Protein AF-A0A0D3IRN0-F1 (afdb_monomer)

Sequence (127 aa):
MMLAVPTLSFGTQQTKYPLEIINCGVKQTFTKPPERAVTMNQGMTEFLLAMGLEGSMAGTAYIDDEIWPRYEKAYKKVKVLAEKYATDAQLMEVDADFILFIYGSTFSEEACPSSRSKCGVVDNNTL

Foldseek 3Di:
DDDDDDPPDDPPPDDDPQDWDQDPNDTDTDRDPQQAEEEQELVVVLVCLVVVNLRSYLAYEQYDDDRDPVSVVSNVSHHHQYPHGHEPVSCVVSVGPHYDDPDPVLEDLDDDDPPDPRDHHHDPVND

Organism: Emiliania huxleyi (strain CCMP1516) (NCBI:txid280463)

Solvent-accessible surface area (backbone atoms only — not comparable to full-atom values): 7950 Å² total; per-residue (Å²): 136,84,81,83,76,83,80,81,79,77,78,81,82,73,86,69,65,73,34,78,47,74,54,99,85,43,80,42,77,37,74,64,84,72,62,17,25,32,21,45,28,44,71,50,42,53,52,40,47,74,71,68,40,46,87,27,38,52,24,34,17,23,61,86,68,85,69,58,80,94,43,41,77,56,52,75,74,40,46,77,72,32,81,43,74,58,50,66,69,59,40,58,75,53,60,52,71,36,79,43,70,92,54,74,83,46,51,22,77,56,77,65,60,98,85,59,96,77,66,39,46,61,52,88,88,62,114

Secondary structure (DSSP, 8-state):
-PPPPP-------PPPSSEEEEETTEEEEESS--SSEEE-SHHHHHHHHHTT-GGGEEEEE---SPPPTTTHHHHTTSPEEESSSPPHHHHHHTT-SEEE-S-GGGEESSPPPTT-S--PEEPTT--

Radius of gyration: 18.01 Å; Cα contacts (8 Å, |Δi|>4): 173; chains: 1; bounding box: 26×58×51 Å

Mean predicted aligned error: 9.32 Å

Structure (mmCIF, N/CA/C/O backbone):
data_AF-A0A0D3IRN0-F1
#
_entry.id   AF-A0A0D3IRN0-F1
#
loop_
_atom_site.group_PDB
_atom_site.id
_atom_site.type_symbol
_atom_site.label_atom_id
_atom_site.label_alt_id
_atom_site.label_comp_id
_atom_site.label_asym_id
_atom_site.label_entity_id
_atom_site.label_seq_id
_atom_site.pdbx_PDB_ins_code
_atom_site.Cartn_x
_atom_site.Cartn_y
_atom_site.Cartn_z
_atom_site.occupancy
_atom_site.B_iso_or_equiv
_atom_site.auth_seq_id
_atom_site.auth_comp_id
_atom_site.auth_asym_id
_atom_site.auth_atom_id
_atom_site.pdbx_PDB_model_num
ATOM 1 N N . MET A 1 1 ? -2.308 -40.467 30.087 1.00 47.81 1 MET A N 1
ATOM 2 C CA . MET A 1 1 ? -2.201 -39.277 30.956 1.00 47.81 1 MET A CA 1
ATOM 3 C C . MET A 1 1 ? -1.964 -38.082 30.038 1.00 47.81 1 MET A C 1
ATOM 5 O O . MET A 1 1 ? -0.863 -37.927 29.535 1.00 47.81 1 MET A O 1
ATOM 9 N N . MET A 1 2 ? -3.032 -37.366 29.670 1.00 43.19 2 MET A N 1
ATOM 10 C CA . MET A 1 2 ? -2.972 -36.207 28.768 1.00 43.19 2 MET A CA 1
ATOM 11 C C . MET A 1 2 ? -2.508 -34.988 29.567 1.00 43.19 2 MET A C 1
ATOM 13 O O . MET A 1 2 ? -3.141 -34.637 30.559 1.00 43.19 2 MET A O 1
ATOM 17 N N . LEU A 1 3 ? -1.404 -34.365 29.159 1.00 48.72 3 LEU A N 1
ATOM 18 C CA . LEU A 1 3 ? -0.994 -33.067 29.686 1.00 48.72 3 LEU A CA 1
ATOM 19 C C . LEU A 1 3 ? -1.869 -31.997 29.024 1.00 48.72 3 LEU A C 1
ATOM 21 O O . LEU A 1 3 ? -1.862 -31.858 27.801 1.00 48.72 3 LEU A O 1
ATOM 25 N N . ALA A 1 4 ? -2.653 -31.279 29.827 1.00 53.88 4 ALA A N 1
ATOM 26 C CA . ALA A 1 4 ? -3.422 -30.132 29.369 1.00 53.88 4 ALA A CA 1
ATOM 27 C C . ALA A 1 4 ? -2.454 -29.020 28.934 1.00 53.88 4 ALA A C 1
ATOM 29 O O . ALA A 1 4 ? -1.673 -28.518 29.741 1.00 53.88 4 ALA A O 1
ATOM 30 N N . VAL A 1 5 ? -2.494 -28.657 27.652 1.00 59.59 5 VAL A N 1
ATOM 31 C CA . VAL A 1 5 ? -1.781 -27.491 27.122 1.00 59.59 5 VAL A CA 1
ATOM 32 C C . VAL A 1 5 ? -2.572 -26.249 27.545 1.00 59.59 5 VAL A C 1
ATOM 34 O O . VAL A 1 5 ? -3.772 -26.196 27.271 1.00 59.59 5 VAL A O 1
ATOM 37 N N . PRO A 1 6 ? -1.963 -25.260 28.221 1.00 60.47 6 PRO A N 1
ATOM 38 C CA . PRO A 1 6 ? -2.666 -24.040 28.577 1.00 60.47 6 PRO A CA 1
ATOM 39 C C . PRO A 1 6 ? -3.011 -23.280 27.295 1.00 60.47 6 PRO A C 1
ATOM 41 O O . PRO A 1 6 ? -2.132 -22.896 26.523 1.00 60.47 6 PRO A O 1
ATOM 44 N N . THR A 1 7 ? -4.302 -23.078 27.054 1.00 61.38 7 THR A N 1
ATOM 45 C CA . THR A 1 7 ? -4.801 -22.228 25.976 1.00 61.38 7 THR A CA 1
ATOM 46 C C . THR A 1 7 ? -4.426 -20.786 26.305 1.00 61.38 7 THR A C 1
ATOM 48 O O . THR A 1 7 ? -5.019 -20.160 27.183 1.00 61.38 7 THR A O 1
ATOM 51 N N . LEU A 1 8 ? -3.409 -20.254 25.628 1.00 56.69 8 LEU A N 1
ATOM 52 C CA . LEU A 1 8 ? -3.108 -18.827 25.658 1.00 56.69 8 LEU A CA 1
ATOM 53 C C . LEU A 1 8 ? -4.276 -18.085 25.002 1.00 56.69 8 LEU A C 1
ATOM 55 O O . LEU A 1 8 ? -4.494 -18.186 23.797 1.00 56.69 8 LEU A O 1
ATOM 59 N N . SER A 1 9 ? -5.050 -17.366 25.812 1.00 60.09 9 SER A N 1
ATOM 60 C CA . SER A 1 9 ? -6.074 -16.454 25.317 1.00 60.09 9 SER A CA 1
ATOM 61 C C . SER A 1 9 ? -5.385 -15.163 24.882 1.00 60.09 9 SER A C 1
ATOM 63 O O . SER A 1 9 ? -4.960 -14.363 25.716 1.00 60.09 9 SER A O 1
ATOM 65 N N . PHE A 1 10 ? -5.223 -14.976 23.572 1.00 61.06 10 PHE A N 1
ATOM 66 C CA . PHE A 1 10 ? -4.842 -13.684 23.014 1.00 61.06 10 PHE A CA 1
ATOM 67 C C . PHE A 1 10 ? -6.040 -12.746 23.173 1.00 61.06 10 PHE A C 1
ATOM 69 O O . PHE A 1 10 ? -7.067 -12.923 22.521 1.00 61.06 10 PHE A O 1
ATOM 76 N N . GLY A 1 11 ? -5.933 -11.768 24.073 1.00 54.94 11 GLY A N 1
ATOM 77 C CA . GLY A 1 11 ? -6.938 -10.716 24.176 1.00 54.94 11 GLY A CA 1
ATOM 78 C C . GLY A 1 11 ? -7.025 -9.968 22.847 1.00 54.94 11 GLY A C 1
ATOM 79 O O . GLY A 1 11 ? -6.028 -9.425 22.376 1.00 54.94 11 GLY A O 1
ATOM 80 N N . THR A 1 12 ? -8.205 -9.935 22.228 1.00 60.97 12 THR A N 1
ATOM 81 C CA . THR A 1 12 ? -8.441 -9.135 21.023 1.00 60.97 12 THR A CA 1
ATOM 82 C C . THR A 1 12 ? -8.515 -7.667 21.426 1.00 60.97 12 THR A C 1
ATOM 84 O O . THR A 1 12 ? -9.587 -7.152 21.756 1.00 60.97 12 THR A O 1
ATOM 87 N N . GLN A 1 13 ? -7.374 -6.980 21.454 1.00 71.69 13 GLN A N 1
ATOM 88 C CA . GLN A 1 13 ? -7.370 -5.532 21.610 1.00 71.69 13 GLN A CA 1
ATOM 89 C C . GLN A 1 13 ? -7.901 -4.921 20.311 1.00 71.69 13 GLN A C 1
ATOM 91 O O . GLN A 1 13 ? -7.193 -4.805 19.316 1.00 71.69 13 GLN A O 1
ATOM 96 N N . GLN A 1 14 ? -9.196 -4.615 20.303 1.00 82.38 14 GLN A N 1
ATOM 97 C CA . GLN A 1 14 ? -9.878 -4.075 19.137 1.00 82.38 14 GLN A CA 1
ATOM 98 C C . GLN A 1 14 ? -9.511 -2.600 18.955 1.00 82.38 14 GLN A C 1
ATOM 100 O O . GLN A 1 14 ? -9.678 -1.791 19.873 1.00 82.38 14 GLN A O 1
ATOM 105 N N . THR A 1 15 ? -9.033 -2.245 17.762 1.00 90.38 15 THR A N 1
ATOM 106 C CA . THR A 1 15 ? -8.831 -0.848 17.368 1.00 90.38 15 THR A CA 1
ATOM 107 C C . THR A 1 15 ? -10.157 -0.098 17.457 1.00 90.38 15 THR A C 1
ATOM 109 O O . THR A 1 15 ? -11.176 -0.555 16.936 1.00 90.38 15 THR A O 1
ATOM 112 N N . LYS A 1 16 ? -10.155 1.053 18.134 1.00 94.06 16 LYS A N 1
ATOM 113 C CA . LYS A 1 16 ? -11.320 1.939 18.211 1.00 94.06 16 LYS A CA 1
ATOM 114 C C . LYS A 1 16 ? -11.255 2.961 17.084 1.00 94.06 16 LYS A C 1
ATOM 116 O O . LYS A 1 16 ? -10.189 3.513 16.828 1.00 94.06 16 LYS A O 1
ATOM 121 N N . TYR A 1 17 ? -12.401 3.219 16.463 1.00 94.25 17 TYR A N 1
ATOM 122 C CA . TYR A 1 17 ? -12.552 4.178 15.373 1.00 94.25 17 TYR A CA 1
ATOM 123 C C . TYR A 1 17 ? -13.530 5.305 15.770 1.00 94.25 17 TYR A C 1
ATOM 125 O O . TYR A 1 17 ? -14.426 5.049 16.580 1.00 94.25 17 TYR A O 1
ATOM 133 N N . PRO A 1 18 ? -13.392 6.530 15.222 1.00 95.31 18 PRO A N 1
ATOM 134 C CA . PRO A 1 18 ? -12.351 6.946 14.282 1.00 95.31 18 PRO A CA 1
ATOM 135 C C . PRO A 1 18 ? -10.959 6.965 14.931 1.00 95.31 18 PRO A C 1
ATOM 137 O O . PRO A 1 18 ? -10.807 7.355 16.087 1.00 95.31 18 PRO A O 1
ATOM 140 N N . LEU A 1 19 ? -9.958 6.498 14.188 1.00 95.88 19 LEU A N 1
ATOM 141 C CA . LEU A 1 19 ? -8.560 6.468 14.602 1.00 95.88 19 LEU A CA 1
ATOM 142 C C . LEU A 1 19 ? -7.814 7.565 13.850 1.00 95.88 19 LEU A C 1
ATOM 144 O O . LEU A 1 19 ? -7.767 7.544 12.623 1.00 95.88 19 LEU A O 1
ATOM 148 N N . GLU A 1 20 ? -7.218 8.500 14.580 1.00 96.12 20 GLU A N 1
ATOM 149 C CA . GLU A 1 20 ? -6.346 9.518 13.997 1.00 96.12 20 GLU A CA 1
ATOM 150 C C . GLU A 1 20 ? -4.880 9.107 14.159 1.00 96.12 20 GLU A C 1
ATOM 152 O O . GLU A 1 20 ? -4.423 8.810 15.264 1.00 96.12 20 GLU A O 1
ATOM 157 N N . ILE A 1 21 ? -4.142 9.098 13.052 1.00 93.38 21 ILE A N 1
ATOM 158 C CA . ILE A 1 21 ? -2.702 8.839 13.009 1.00 93.38 21 ILE A CA 1
ATOM 159 C C . ILE A 1 21 ? -2.038 10.006 12.289 1.00 93.38 21 ILE A C 1
ATOM 161 O O . ILE A 1 21 ? -2.500 10.437 11.237 1.00 93.38 21 ILE A O 1
ATOM 165 N N . ILE A 1 22 ? -0.931 10.505 12.835 1.00 91.94 22 ILE A N 1
ATOM 166 C CA . ILE A 1 22 ? -0.058 11.431 12.111 1.00 91.94 22 ILE A CA 1
ATOM 167 C C . ILE A 1 22 ? 1.032 10.599 11.442 1.00 91.94 22 ILE A C 1
ATOM 169 O O . ILE A 1 22 ? 1.859 9.998 12.127 1.00 91.94 22 ILE A O 1
ATOM 173 N N . ASN A 1 23 ? 1.033 10.570 10.112 1.00 86.44 23 ASN A N 1
ATOM 174 C CA . ASN A 1 23 ? 2.036 9.881 9.308 1.00 86.44 23 ASN A CA 1
ATOM 175 C C . ASN A 1 23 ? 2.734 10.894 8.396 1.00 86.44 23 ASN A C 1
ATOM 177 O O . ASN A 1 23 ? 2.073 11.613 7.654 1.00 86.44 23 ASN A O 1
ATOM 181 N N . CYS A 1 24 ? 4.062 10.992 8.482 1.00 85.69 24 CYS A N 1
ATOM 182 C CA . CYS A 1 24 ? 4.853 11.993 7.749 1.00 85.69 24 CYS A CA 1
ATOM 183 C C . CYS A 1 24 ? 4.364 13.449 7.930 1.00 85.69 24 CYS A C 1
ATOM 185 O O . CYS A 1 24 ? 4.499 14.267 7.028 1.00 85.69 24 CYS A O 1
ATOM 187 N N . GLY A 1 25 ? 3.787 13.781 9.091 1.00 86.50 25 GLY A N 1
ATOM 188 C CA . GLY A 1 25 ? 3.223 15.110 9.371 1.00 86.50 25 GLY A CA 1
ATOM 189 C C . GLY A 1 25 ? 1.808 15.338 8.825 1.00 86.50 25 GLY A C 1
ATOM 190 O O . GLY A 1 25 ? 1.191 16.344 9.161 1.00 86.50 25 GLY A O 1
ATOM 191 N N . VAL A 1 26 ? 1.260 14.391 8.059 1.00 83.62 26 VAL A N 1
ATOM 192 C CA . VAL A 1 26 ? -0.117 14.426 7.557 1.00 83.62 26 VAL A CA 1
ATOM 193 C C . VAL A 1 26 ? -1.031 13.703 8.541 1.00 83.62 26 VAL A C 1
ATOM 195 O O . VAL A 1 26 ? -0.770 12.560 8.929 1.00 83.62 26 VAL A O 1
ATOM 198 N N . LYS A 1 27 ? -2.116 14.363 8.958 1.00 91.38 27 LYS A N 1
ATOM 199 C CA . LYS A 1 27 ? -3.145 13.736 9.792 1.00 91.38 27 LYS A CA 1
ATOM 200 C C . LYS A 1 27 ? -4.039 12.855 8.920 1.00 91.38 27 LYS A C 1
ATOM 202 O O . LYS A 1 27 ? -4.715 13.358 8.032 1.00 91.38 27 LYS A O 1
ATOM 207 N N . GLN A 1 28 ? -4.071 11.562 9.213 1.00 90.25 28 GLN A N 1
ATOM 208 C CA . GLN A 1 28 ? -4.948 10.586 8.575 1.00 90.25 28 GLN A CA 1
ATOM 209 C C . GLN A 1 28 ? -6.000 10.104 9.571 1.00 90.25 28 GLN A C 1
ATOM 211 O O . GLN A 1 28 ? -5.672 9.719 10.694 1.00 90.25 28 GLN A O 1
ATOM 216 N N . THR A 1 29 ? -7.265 10.122 9.157 1.00 94.62 29 THR A N 1
ATOM 217 C CA . THR A 1 29 ? -8.393 9.644 9.961 1.00 94.62 29 THR A CA 1
ATOM 218 C C . THR A 1 29 ? -8.961 8.383 9.328 1.00 94.62 29 THR A C 1
ATOM 220 O O . THR A 1 29 ? -9.517 8.421 8.236 1.00 94.62 29 THR A O 1
ATOM 223 N N . PHE A 1 30 ? -8.863 7.266 10.038 1.00 94.50 30 PHE A N 1
ATOM 224 C CA . PHE A 1 30 ? -9.461 5.998 9.641 1.00 94.50 30 PHE A CA 1
ATOM 225 C C . PHE A 1 30 ? -10.805 5.848 10.341 1.00 94.50 30 PHE A C 1
ATOM 227 O O . PHE A 1 30 ? -10.895 6.010 11.556 1.00 94.50 30 PHE A O 1
ATOM 234 N N . THR A 1 31 ? -11.862 5.533 9.601 1.00 95.44 31 THR A N 1
ATOM 235 C CA . THR A 1 31 ? -13.203 5.277 10.161 1.00 95.44 31 THR A CA 1
ATOM 236 C C . THR A 1 31 ? -13.488 3.785 10.334 1.00 95.44 31 THR A C 1
ATOM 238 O O . THR A 1 31 ? -14.366 3.415 11.111 1.00 95.44 31 THR A O 1
ATOM 241 N N . LYS A 1 32 ? -12.720 2.937 9.645 1.00 94.12 32 LYS A N 1
ATOM 242 C CA . LYS A 1 32 ? -12.733 1.474 9.712 1.00 94.12 32 LYS A CA 1
ATOM 243 C C . LYS A 1 32 ? -11.341 0.921 9.348 1.00 94.12 32 LYS A C 1
ATOM 245 O O . LYS A 1 32 ? -10.506 1.692 8.863 1.00 94.12 32 LYS A O 1
ATOM 250 N N . PRO A 1 33 ? -11.056 -0.374 9.580 1.00 94.38 33 PRO A N 1
ATOM 251 C CA . PRO A 1 33 ? -9.866 -1.012 9.022 1.00 94.38 33 PRO A CA 1
ATOM 252 C C . PRO A 1 33 ? -9.870 -0.915 7.485 1.00 94.38 33 PRO A C 1
ATOM 254 O O . PRO A 1 33 ? -10.942 -1.078 6.901 1.00 94.38 33 PRO A O 1
ATOM 257 N N . PRO A 1 34 ? -8.719 -0.675 6.830 1.00 94.94 34 PRO A N 1
ATOM 258 C CA . PRO A 1 34 ? -8.620 -0.762 5.376 1.00 94.94 34 PRO A CA 1
ATOM 259 C C . PRO A 1 34 ? -8.996 -2.147 4.848 1.00 94.94 34 PRO A C 1
ATOM 261 O O . PRO A 1 34 ? -8.590 -3.171 5.404 1.00 94.94 34 PRO A O 1
ATOM 264 N N . GLU A 1 35 ? -9.744 -2.173 3.753 1.00 97.19 35 GLU A N 1
ATOM 265 C CA . GLU A 1 35 ? -10.237 -3.397 3.113 1.00 97.19 35 GLU A CA 1
ATOM 266 C C . GLU A 1 35 ? -9.741 -3.530 1.667 1.00 97.19 35 GLU A C 1
ATOM 268 O O . GLU A 1 35 ? -9.841 -4.610 1.083 1.00 97.19 35 GLU A O 1
ATOM 273 N N . ARG A 1 36 ? -9.211 -2.446 1.084 1.00 97.69 36 ARG A N 1
ATOM 274 C CA . ARG A 1 36 ? -8.800 -2.349 -0.320 1.00 97.69 36 ARG A CA 1
ATOM 275 C C . ARG A 1 36 ? -7.431 -1.679 -0.435 1.00 97.69 36 ARG A C 1
ATOM 277 O O . ARG A 1 36 ? -7.252 -0.682 -1.135 1.00 97.69 36 ARG A O 1
ATOM 284 N N . ALA A 1 37 ? -6.446 -2.251 0.251 1.00 97.56 37 ALA A N 1
ATOM 285 C CA . ALA A 1 37 ? -5.097 -1.711 0.298 1.00 97.56 37 ALA A CA 1
ATOM 286 C C . ALA A 1 37 ? -4.340 -1.923 -1.024 1.00 97.56 37 ALA A C 1
ATOM 288 O O . ALA A 1 37 ? -4.368 -3.012 -1.604 1.00 97.56 37 ALA A O 1
ATOM 289 N N . VAL A 1 38 ? -3.603 -0.907 -1.468 1.00 97.31 38 VAL A N 1
ATOM 290 C CA . VAL A 1 38 ? -2.665 -0.997 -2.589 1.00 97.31 38 VAL A CA 1
ATOM 291 C C . VAL A 1 38 ? -1.254 -0.685 -2.110 1.00 97.31 38 VAL A C 1
ATOM 293 O O . VAL A 1 38 ? -0.998 0.360 -1.514 1.00 97.31 38 VAL A O 1
ATOM 296 N N . THR A 1 39 ? -0.316 -1.589 -2.383 1.00 95.56 39 THR A N 1
ATOM 297 C CA . THR A 1 39 ? 1.106 -1.392 -2.079 1.00 95.56 39 THR A CA 1
ATOM 298 C C . THR A 1 39 ? 1.865 -0.994 -3.333 1.00 95.56 39 THR A C 1
ATOM 300 O O . THR A 1 39 ? 1.663 -1.556 -4.405 1.00 95.56 39 THR A O 1
ATOM 303 N N . MET A 1 40 ? 2.761 -0.025 -3.198 1.00 91.50 40 MET A N 1
ATOM 304 C CA . MET A 1 40 ? 3.445 0.597 -4.337 1.00 91.50 40 MET A CA 1
ATOM 305 C C . MET A 1 40 ? 4.947 0.339 -4.360 1.00 91.50 40 MET A C 1
ATOM 307 O O . MET A 1 40 ? 5.667 0.955 -5.133 1.00 91.50 40 MET A O 1
ATOM 311 N N . ASN A 1 41 ? 5.429 -0.539 -3.486 1.00 92.31 41 ASN A N 1
ATOM 312 C CA . ASN A 1 41 ? 6.811 -0.988 -3.443 1.00 92.31 41 ASN A CA 1
ATOM 313 C C . ASN A 1 41 ? 6.839 -2.439 -2.948 1.00 92.31 41 ASN A C 1
ATOM 315 O O . ASN A 1 41 ? 5.967 -2.859 -2.173 1.00 92.31 41 ASN A O 1
ATOM 319 N N . GLN A 1 42 ? 7.883 -3.184 -3.310 1.00 94.81 42 GLN A N 1
ATOM 320 C CA . GLN A 1 42 ? 8.069 -4.556 -2.833 1.00 94.81 42 GLN A CA 1
ATOM 321 C C . GLN A 1 42 ? 8.082 -4.655 -1.301 1.00 94.81 42 GLN A C 1
ATOM 323 O O . GLN A 1 42 ? 7.367 -5.481 -0.741 1.00 94.81 42 GLN A O 1
ATOM 328 N N . GLY A 1 43 ? 8.806 -3.771 -0.606 1.00 94.44 43 GLY A N 1
ATOM 329 C CA . GLY A 1 43 ? 8.878 -3.802 0.861 1.00 94.44 43 GLY A CA 1
ATOM 330 C C . GLY A 1 43 ? 7.515 -3.642 1.547 1.00 94.44 43 GLY A C 1
ATOM 331 O O . GLY A 1 43 ? 7.225 -4.343 2.512 1.00 94.44 43 GLY A O 1
ATOM 332 N N . MET A 1 44 ? 6.642 -2.776 1.018 1.00 95.06 44 MET A N 1
ATOM 333 C CA . MET A 1 44 ? 5.276 -2.608 1.539 1.00 95.06 44 MET A CA 1
ATOM 334 C C . MET A 1 44 ? 4.390 -3.809 1.212 1.00 95.06 44 MET A C 1
ATOM 336 O O . MET A 1 44 ? 3.581 -4.225 2.038 1.00 95.06 44 MET A O 1
ATOM 340 N N . THR A 1 45 ? 4.578 -4.395 0.028 1.00 97.00 45 THR A N 1
ATOM 341 C CA . THR A 1 45 ? 3.907 -5.635 -0.369 1.00 97.00 45 THR A CA 1
ATOM 342 C C . THR A 1 45 ? 4.237 -6.753 0.613 1.00 97.00 45 THR A C 1
ATOM 344 O O . THR A 1 45 ? 3.343 -7.303 1.247 1.00 97.00 45 THR A O 1
ATOM 347 N N . GLU A 1 46 ? 5.519 -7.044 0.816 1.00 97.06 46 GLU A N 1
ATOM 348 C CA . GLU A 1 46 ? 5.947 -8.104 1.727 1.00 97.06 46 GLU A CA 1
ATOM 349 C C . GLU A 1 46 ? 5.596 -7.813 3.189 1.00 97.06 46 GLU A C 1
ATOM 351 O O . GLU A 1 46 ? 5.324 -8.750 3.938 1.00 97.06 46 GLU A O 1
ATOM 356 N N . PHE A 1 47 ? 5.537 -6.541 3.596 1.00 96.75 47 PHE A N 1
ATOM 357 C CA . PHE A 1 47 ? 5.057 -6.146 4.919 1.00 96.75 47 PHE A CA 1
ATOM 358 C C . PHE A 1 47 ? 3.595 -6.558 5.149 1.00 96.75 47 PHE A C 1
ATOM 360 O O . PHE A 1 47 ? 3.294 -7.187 6.165 1.00 96.75 47 PHE A O 1
ATOM 367 N N . LEU A 1 48 ? 2.689 -6.281 4.201 1.00 97.56 48 LEU A N 1
ATOM 368 C CA . LEU A 1 48 ? 1.293 -6.719 4.317 1.00 97.56 48 LEU A CA 1
ATOM 369 C C . LEU A 1 48 ? 1.151 -8.246 4.259 1.00 97.56 48 LEU A C 1
ATOM 371 O O . LEU A 1 48 ? 0.386 -8.821 5.036 1.00 97.56 48 LEU A O 1
ATO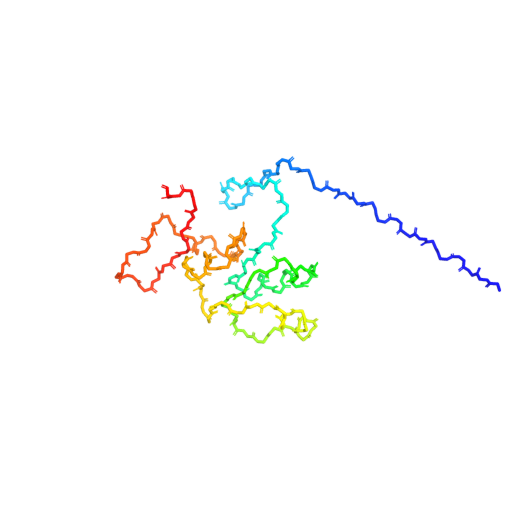M 375 N N . LEU A 1 49 ? 1.921 -8.912 3.394 1.00 98.00 49 LEU A N 1
ATOM 376 C CA . LEU A 1 49 ? 1.929 -10.376 3.305 1.00 98.00 49 LEU A CA 1
ATOM 377 C C . LEU A 1 49 ? 2.431 -11.022 4.604 1.00 98.00 49 LEU A C 1
ATOM 379 O O . LEU A 1 49 ? 1.874 -12.024 5.049 1.00 98.00 49 LEU A O 1
ATOM 383 N N . ALA A 1 50 ? 3.439 -10.433 5.254 1.00 97.50 50 ALA A N 1
ATOM 384 C CA . ALA A 1 50 ? 3.953 -10.897 6.542 1.00 97.50 50 ALA A CA 1
ATOM 385 C C . ALA A 1 50 ? 2.902 -10.831 7.659 1.00 97.50 50 ALA A C 1
ATOM 387 O O . ALA A 1 50 ? 2.923 -11.654 8.573 1.00 97.50 50 ALA A O 1
ATOM 388 N N . MET A 1 51 ? 1.978 -9.873 7.576 1.00 96.88 51 MET A N 1
ATOM 389 C CA . MET A 1 51 ? 0.854 -9.738 8.504 1.00 96.88 51 MET A CA 1
ATOM 390 C C . MET A 1 51 ? -0.349 -10.623 8.139 1.00 96.88 51 MET A C 1
ATOM 392 O O . MET A 1 51 ? -1.332 -10.630 8.875 1.00 96.88 51 MET A O 1
ATOM 396 N N . GLY A 1 52 ? -0.293 -11.368 7.027 1.00 96.88 52 GLY A N 1
ATOM 397 C CA . GLY A 1 52 ? -1.410 -12.187 6.543 1.00 96.88 52 GLY A CA 1
ATOM 398 C C . GLY A 1 52 ? -2.595 -11.360 6.035 1.00 96.88 52 GLY A C 1
ATOM 399 O O . GLY A 1 52 ? -3.742 -11.797 6.125 1.00 96.88 52 GLY A O 1
ATOM 400 N N . LEU A 1 53 ? -2.332 -10.140 5.558 1.00 97.75 53 LEU A N 1
ATOM 401 C CA . LEU A 1 53 ? -3.357 -9.206 5.090 1.00 97.75 53 LEU A CA 1
ATOM 402 C C . LEU A 1 53 ? -3.599 -9.293 3.581 1.00 97.75 53 LEU A C 1
ATOM 404 O O . LEU A 1 53 ? -4.213 -8.391 3.018 1.00 97.75 53 LEU A O 1
ATOM 408 N N . GLU A 1 54 ? -3.180 -10.369 2.906 1.00 97.50 54 GLU A N 1
ATOM 409 C CA . GLU A 1 54 ? -3.362 -10.479 1.454 1.00 97.50 54 GLU A CA 1
ATOM 410 C C . GLU A 1 54 ? -4.838 -10.436 1.023 1.00 97.50 54 GLU A C 1
ATOM 412 O O . GLU A 1 54 ? -5.142 -10.034 -0.094 1.00 97.50 54 GLU A O 1
ATOM 417 N N . GLY A 1 55 ? -5.761 -10.812 1.917 1.00 97.44 55 GLY A N 1
ATOM 418 C CA . GLY A 1 55 ? -7.207 -10.727 1.683 1.00 97.44 55 GLY A CA 1
ATOM 419 C C . GLY A 1 55 ? -7.776 -9.303 1.706 1.00 97.44 55 GLY A C 1
ATOM 420 O O . GLY A 1 55 ? -8.867 -9.093 1.186 1.00 97.44 55 GLY A O 1
ATOM 421 N N . SER A 1 56 ? -7.041 -8.341 2.269 1.00 97.88 56 SER A N 1
ATOM 422 C CA . SER A 1 56 ? -7.393 -6.914 2.294 1.00 97.88 56 SER A CA 1
ATOM 423 C C . SER A 1 56 ? -6.636 -6.110 1.231 1.00 97.88 56 SER A C 1
ATOM 425 O O . SER A 1 56 ? -6.680 -4.882 1.242 1.00 97.88 56 SER A O 1
ATOM 427 N N . MET A 1 57 ? -5.892 -6.774 0.339 1.00 98.38 57 MET A N 1
ATOM 428 C CA . MET A 1 57 ? -5.109 -6.119 -0.709 1.00 98.38 57 MET A CA 1
ATOM 429 C C . MET A 1 57 ? -5.889 -6.102 -2.025 1.00 98.38 57 MET A C 1
ATOM 431 O O . MET A 1 57 ? -6.184 -7.145 -2.605 1.00 98.38 57 MET A O 1
ATOM 435 N N . ALA A 1 58 ? -6.178 -4.904 -2.528 1.00 98.19 58 ALA A N 1
ATOM 436 C CA . ALA A 1 58 ? -6.772 -4.694 -3.845 1.00 98.19 58 ALA A CA 1
ATOM 437 C C . ALA A 1 58 ? -5.730 -4.782 -4.975 1.00 98.19 58 ALA A C 1
ATOM 439 O O . ALA A 1 58 ? -6.077 -5.093 -6.117 1.00 98.19 58 ALA A O 1
ATOM 440 N N . GLY A 1 59 ? -4.450 -4.554 -4.666 1.00 97.75 59 GLY A N 1
ATOM 441 C CA . GLY A 1 59 ? -3.380 -4.764 -5.629 1.00 97.75 59 GLY A CA 1
ATOM 442 C C . GLY A 1 59 ? -1.983 -4.401 -5.136 1.00 97.75 59 GLY A C 1
ATOM 443 O O . GLY A 1 59 ? -1.795 -3.876 -4.042 1.00 97.75 59 GLY A O 1
ATOM 444 N N . THR A 1 60 ? -0.996 -4.679 -5.982 1.00 97.31 60 THR A N 1
ATOM 445 C CA . THR A 1 60 ? 0.412 -4.315 -5.780 1.00 97.31 60 THR A CA 1
ATOM 446 C C . THR A 1 60 ? 0.981 -3.663 -7.027 1.00 97.31 60 THR A C 1
ATOM 448 O O . THR A 1 60 ? 0.529 -3.956 -8.136 1.00 97.31 60 THR A O 1
ATOM 451 N N . ALA A 1 61 ? 2.021 -2.861 -6.868 1.00 94.19 61 ALA A N 1
ATOM 452 C CA . ALA A 1 61 ? 2.744 -2.242 -7.962 1.00 94.19 61 ALA A CA 1
ATOM 453 C C . ALA A 1 61 ? 4.233 -2.097 -7.612 1.00 94.19 61 ALA A C 1
ATOM 455 O O . ALA A 1 61 ? 4.601 -2.144 -6.436 1.00 94.19 61 ALA A O 1
ATOM 456 N N . TYR A 1 62 ? 5.068 -1.903 -8.636 1.00 91.50 62 TYR A N 1
ATOM 457 C CA . TYR A 1 62 ? 6.503 -1.629 -8.489 1.00 91.50 62 TYR A CA 1
ATOM 458 C C . TYR A 1 62 ? 7.241 -2.680 -7.631 1.00 91.50 62 TYR A C 1
ATOM 460 O O . TYR A 1 62 ? 7.795 -2.391 -6.566 1.00 91.50 62 TYR A O 1
ATOM 468 N N . ILE A 1 63 ? 7.227 -3.927 -8.102 1.00 94.25 63 ILE A N 1
ATOM 469 C CA . ILE A 1 63 ? 8.027 -5.012 -7.525 1.00 94.25 63 ILE A CA 1
ATOM 470 C C . ILE A 1 63 ? 9.408 -5.002 -8.184 1.00 94.25 63 ILE A C 1
ATOM 472 O O . ILE A 1 63 ? 9.500 -5.004 -9.411 1.00 94.25 63 ILE A O 1
ATOM 476 N N . ASP A 1 64 ? 10.460 -4.929 -7.370 1.00 89.88 64 ASP A N 1
ATOM 477 C CA . ASP A 1 64 ? 11.835 -4.745 -7.843 1.00 89.88 64 ASP A CA 1
ATOM 478 C C . ASP A 1 64 ? 12.535 -6.080 -8.147 1.00 89.88 64 ASP A C 1
ATOM 480 O O . ASP A 1 64 ? 13.360 -6.138 -9.057 1.00 89.88 64 ASP A O 1
ATOM 484 N N . ASP A 1 65 ? 12.194 -7.140 -7.411 1.00 94.31 65 ASP A N 1
ATOM 485 C CA . ASP A 1 65 ? 12.777 -8.481 -7.512 1.00 94.31 65 ASP A CA 1
ATOM 486 C C . ASP A 1 65 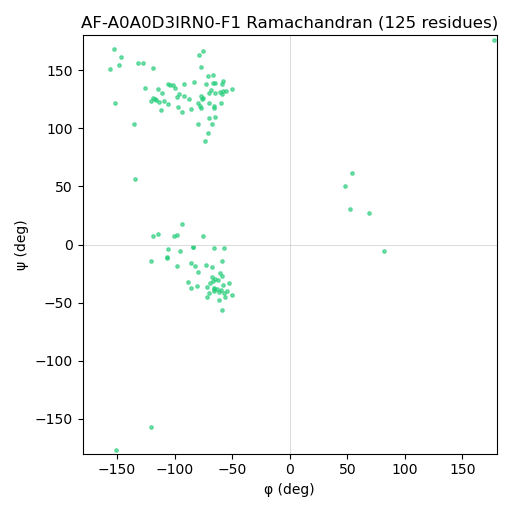? 11.754 -9.565 -7.106 1.00 94.31 65 ASP A C 1
ATOM 488 O O . ASP A 1 65 ? 10.595 -9.283 -6.793 1.00 94.31 65 ASP A O 1
ATOM 492 N N . GLU A 1 66 ? 12.167 -10.829 -7.096 1.00 95.06 66 GLU A N 1
ATOM 493 C CA . GLU A 1 66 ? 11.353 -11.945 -6.627 1.00 95.06 66 GLU A CA 1
ATOM 494 C C . GLU A 1 66 ? 10.845 -11.714 -5.193 1.00 95.06 66 GLU A C 1
ATOM 496 O O . GLU A 1 66 ? 11.593 -11.366 -4.273 1.00 95.06 66 GLU A O 1
ATOM 501 N N . ILE A 1 67 ? 9.543 -11.948 -4.994 1.00 97.50 67 ILE A N 1
ATOM 502 C CA . ILE A 1 67 ? 8.935 -11.962 -3.662 1.00 97.50 67 ILE A CA 1
ATOM 503 C C . ILE A 1 67 ? 9.524 -13.116 -2.865 1.00 97.50 67 ILE A C 1
ATOM 505 O O . ILE A 1 67 ? 9.652 -14.230 -3.373 1.00 97.50 67 ILE A O 1
ATOM 509 N N . TRP A 1 68 ? 9.811 -12.881 -1.585 1.00 96.62 68 TRP A N 1
ATOM 510 C CA . TRP A 1 68 ? 10.357 -13.926 -0.726 1.00 96.62 68 TRP A CA 1
ATOM 511 C C . TRP A 1 68 ? 9.553 -15.240 -0.786 1.00 96.62 68 TRP A C 1
ATOM 513 O O . TRP A 1 68 ? 8.329 -15.208 -0.604 1.00 96.62 68 TRP A O 1
ATOM 523 N N . PRO A 1 69 ? 10.216 -16.414 -0.915 1.00 97.69 69 PRO A N 1
ATOM 524 C CA . PRO A 1 69 ? 9.542 -17.694 -1.173 1.00 97.69 69 PRO A CA 1
ATOM 525 C C . PRO A 1 69 ? 8.414 -18.039 -0.194 1.00 97.69 69 PRO A C 1
ATOM 527 O O . PRO A 1 69 ? 7.394 -18.626 -0.555 1.00 97.69 69 PRO A O 1
ATOM 530 N N . ARG A 1 70 ? 8.556 -17.624 1.071 1.00 97.31 70 ARG A N 1
ATOM 531 C CA . ARG A 1 70 ? 7.541 -17.843 2.113 1.00 97.31 70 ARG A CA 1
ATOM 532 C C . ARG A 1 70 ? 6.233 -17.070 1.896 1.00 97.31 70 ARG A C 1
ATOM 534 O O . ARG A 1 70 ? 5.219 -17.448 2.473 1.00 97.31 70 ARG A O 1
ATOM 541 N N . TYR A 1 71 ? 6.244 -16.014 1.084 1.00 98.06 71 TYR A N 1
ATOM 542 C CA . TYR A 1 71 ? 5.082 -15.173 0.792 1.00 98.06 71 TYR A CA 1
ATOM 543 C C . TYR A 1 71 ? 4.505 -15.393 -0.610 1.00 98.06 71 TYR A C 1
ATOM 545 O O . TYR A 1 71 ? 3.383 -14.959 -0.862 1.00 98.06 71 TYR A O 1
ATOM 553 N N . GLU A 1 72 ? 5.189 -16.117 -1.502 1.00 97.06 72 GLU A N 1
ATOM 554 C CA . GLU A 1 72 ? 4.753 -16.332 -2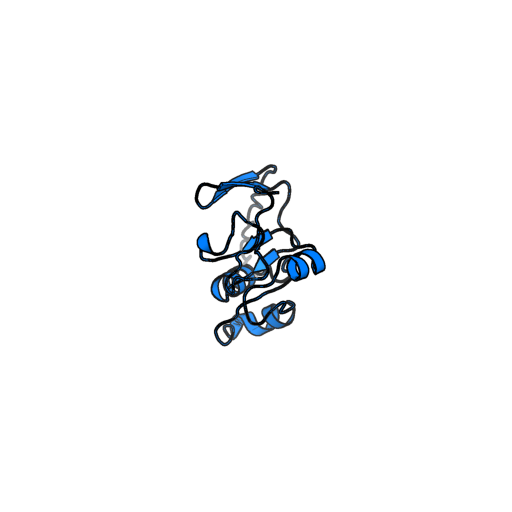.892 1.00 97.06 72 GLU A CA 1
ATOM 555 C C . GLU A 1 72 ? 3.301 -16.806 -3.021 1.00 97.06 72 GLU A C 1
ATOM 557 O O . GLU A 1 72 ? 2.552 -16.336 -3.878 1.00 97.06 72 GLU A O 1
ATOM 562 N N . LYS A 1 73 ? 2.880 -17.758 -2.179 1.00 97.81 73 LYS A N 1
ATOM 563 C CA . LYS A 1 73 ? 1.518 -18.307 -2.241 1.00 97.81 73 LYS A CA 1
ATOM 564 C C . LYS A 1 73 ? 0.460 -17.257 -1.895 1.00 97.81 73 LYS A C 1
ATOM 566 O O . LYS A 1 73 ? -0.616 -17.275 -2.487 1.00 97.81 73 LYS A O 1
ATOM 571 N N . ALA A 1 74 ? 0.742 -16.390 -0.925 1.00 98.00 74 ALA A N 1
ATOM 572 C CA . ALA A 1 74 ? -0.145 -15.291 -0.561 1.00 98.00 74 ALA A CA 1
ATOM 573 C C . ALA A 1 74 ? -0.129 -14.219 -1.659 1.00 98.00 74 ALA A C 1
ATOM 575 O O . ALA A 1 74 ? -1.187 -13.812 -2.129 1.00 98.00 74 ALA A O 1
ATOM 576 N N . TYR A 1 75 ? 1.062 -13.868 -2.149 1.00 98.12 75 TYR A N 1
ATOM 577 C CA . TYR A 1 75 ? 1.254 -12.886 -3.212 1.00 98.12 75 TYR A CA 1
ATOM 578 C C . TYR A 1 75 ? 0.504 -13.235 -4.503 1.00 98.12 75 TYR A C 1
ATOM 580 O O . TYR A 1 75 ? -0.157 -12.376 -5.072 1.00 98.12 75 TYR A O 1
ATOM 588 N N . LYS A 1 76 ? 0.508 -14.509 -4.921 1.00 97.44 76 LYS A N 1
ATOM 589 C CA . LYS A 1 76 ? -0.216 -14.987 -6.118 1.00 97.44 76 LYS A CA 1
ATOM 590 C C . LYS A 1 76 ? -1.732 -14.736 -6.085 1.00 97.44 76 LYS A C 1
ATOM 592 O O . LYS A 1 76 ? -2.380 -14.879 -7.117 1.00 97.44 76 LYS A O 1
ATOM 597 N N . LYS A 1 77 ? -2.310 -14.401 -4.925 1.00 97.25 77 LYS A N 1
ATOM 598 C CA . LYS A 1 77 ? -3.729 -14.033 -4.792 1.00 97.25 77 LYS A CA 1
ATOM 599 C C . LYS A 1 77 ? -3.990 -12.547 -5.064 1.00 97.25 77 LY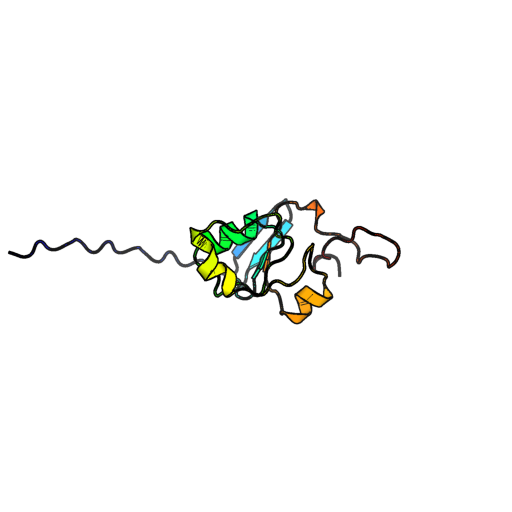S A C 1
ATOM 601 O O . LYS A 1 77 ? -5.145 -12.174 -5.240 1.00 97.25 77 LYS A O 1
ATOM 606 N N . VAL A 1 78 ? -2.952 -11.712 -5.064 1.00 97.88 78 VAL A N 1
ATOM 607 C CA . VAL A 1 78 ? -3.068 -10.255 -5.163 1.00 97.88 78 VAL A CA 1
ATOM 608 C C . VAL A 1 78 ? -2.806 -9.804 -6.602 1.00 97.88 78 VAL A C 1
ATOM 610 O O . VAL A 1 78 ? -1.862 -10.255 -7.248 1.00 97.88 78 VAL A O 1
ATOM 613 N N . LYS A 1 79 ? -3.652 -8.908 -7.124 1.00 97.44 79 LYS A N 1
ATOM 614 C CA . LYS A 1 79 ? -3.527 -8.371 -8.489 1.00 97.44 79 LYS A CA 1
ATOM 615 C C . LYS A 1 79 ? -2.285 -7.480 -8.598 1.00 97.44 79 LYS A C 1
ATOM 617 O O . LYS A 1 79 ? -2.096 -6.575 -7.789 1.00 97.44 79 LYS A O 1
ATOM 622 N N . VAL A 1 80 ? -1.479 -7.668 -9.640 1.00 97.19 80 VAL A N 1
ATOM 623 C CA . VAL A 1 80 ? -0.428 -6.707 -10.008 1.00 97.19 80 VAL A CA 1
ATOM 624 C C . VAL A 1 80 ? -1.054 -5.632 -10.893 1.00 97.19 80 VAL A C 1
ATOM 626 O O . VAL A 1 80 ? -1.581 -5.944 -11.958 1.00 97.19 80 VAL A O 1
ATOM 629 N N . LEU A 1 81 ? -1.055 -4.381 -10.433 1.00 95.56 81 LEU A N 1
ATOM 630 C CA . LEU A 1 81 ? -1.711 -3.263 -11.120 1.00 95.56 81 LEU A CA 1
ATOM 631 C C . LEU A 1 81 ? -0.808 -2.618 -12.170 1.00 95.56 81 LEU A C 1
ATOM 633 O O . LEU A 1 81 ? -1.285 -2.212 -13.227 1.00 95.56 81 LEU A O 1
ATOM 637 N N . ALA A 1 82 ? 0.489 -2.515 -11.879 1.00 90.25 82 ALA A N 1
ATOM 638 C CA . ALA A 1 82 ? 1.461 -1.872 -12.750 1.00 90.25 82 ALA A CA 1
ATOM 639 C C . ALA A 1 82 ? 2.884 -2.389 -12.490 1.00 90.25 82 ALA A C 1
ATOM 641 O O . ALA A 1 82 ? 3.233 -2.754 -11.366 1.00 90.25 82 ALA A O 1
ATOM 642 N N . GLU A 1 83 ? 3.723 -2.368 -13.530 1.00 89.12 83 GLU A N 1
ATOM 643 C CA . GLU A 1 83 ? 5.162 -2.667 -13.421 1.00 89.12 83 GLU A CA 1
ATOM 644 C C . GLU A 1 83 ? 5.926 -1.593 -12.626 1.00 89.12 83 GLU A C 1
ATOM 646 O O . GLU A 1 83 ? 6.952 -1.869 -12.007 1.00 89.12 83 GLU A O 1
ATOM 651 N N . LYS A 1 84 ? 5.426 -0.352 -12.647 1.00 87.62 84 LYS A N 1
ATOM 652 C CA . LYS A 1 84 ? 5.918 0.799 -11.873 1.00 87.62 84 LYS A CA 1
ATOM 653 C C . LYS A 1 84 ? 4.800 1.319 -10.976 1.00 87.62 84 LYS A C 1
ATOM 655 O O . LYS A 1 84 ? 3.902 0.558 -10.644 1.00 87.62 84 LYS A O 1
ATOM 660 N N . TYR A 1 85 ? 4.852 2.579 -10.552 1.00 85.50 85 TYR A N 1
ATOM 661 C CA . TYR A 1 85 ? 3.774 3.167 -9.759 1.00 85.50 85 TYR A CA 1
ATOM 662 C C . TYR A 1 85 ? 2.460 3.149 -10.543 1.00 85.50 85 TYR A C 1
ATOM 664 O O . TYR A 1 85 ? 2.437 3.531 -11.715 1.00 85.50 85 TYR A O 1
ATOM 672 N N . ALA A 1 86 ? 1.390 2.676 -9.901 1.00 86.75 86 ALA A N 1
ATOM 673 C CA . ALA A 1 86 ? 0.066 2.685 -10.504 1.00 86.75 86 ALA A CA 1
ATOM 674 C C . ALA A 1 86 ? -0.467 4.122 -10.584 1.00 86.75 86 ALA A C 1
ATOM 676 O O . ALA A 1 86 ? -0.193 4.948 -9.713 1.00 86.75 86 ALA A O 1
ATOM 677 N N . THR A 1 87 ? -1.208 4.416 -11.648 1.00 84.62 87 THR A N 1
ATOM 678 C CA . THR A 1 87 ? -1.826 5.728 -11.866 1.00 84.62 87 THR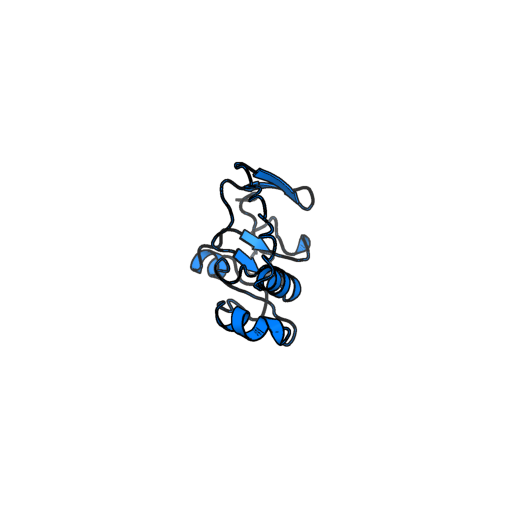 A CA 1
ATOM 679 C C . THR A 1 87 ? -3.097 5.88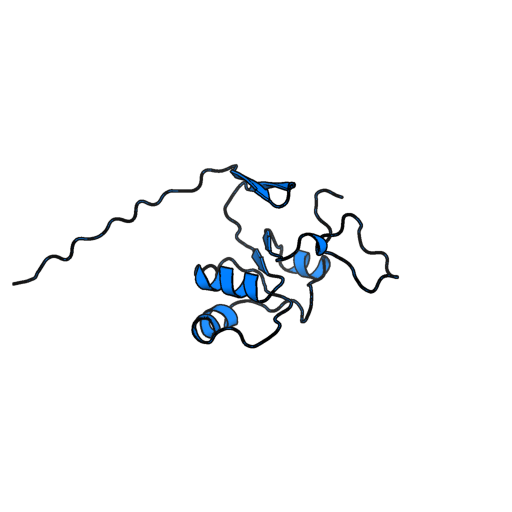7 -11.036 1.00 84.62 87 THR A C 1
ATOM 681 O O . THR A 1 87 ? -3.705 4.896 -10.628 1.00 84.62 87 THR A O 1
ATOM 684 N N . ASP A 1 88 ? -3.565 7.123 -10.862 1.00 83.94 88 ASP A N 1
ATOM 685 C CA . ASP A 1 88 ? -4.835 7.404 -10.177 1.00 83.94 88 ASP A CA 1
ATOM 686 C C . ASP A 1 88 ? -6.004 6.626 -10.801 1.00 83.94 88 ASP A C 1
ATOM 688 O O . ASP A 1 88 ? -6.814 6.040 -10.090 1.00 83.94 88 ASP A O 1
ATOM 692 N N . ALA A 1 89 ? -6.048 6.519 -12.135 1.00 85.56 89 ALA A N 1
ATOM 693 C CA . ALA A 1 89 ? -7.074 5.745 -12.832 1.00 85.56 89 ALA A CA 1
ATOM 694 C C . ALA A 1 89 ? -7.035 4.250 -12.465 1.00 85.56 89 ALA A C 1
ATOM 696 O O . ALA A 1 89 ? -8.080 3.641 -12.250 1.00 85.56 89 ALA A O 1
ATOM 697 N N . GLN A 1 90 ? -5.840 3.662 -12.349 1.00 88.94 90 GLN A N 1
ATOM 698 C CA . GLN A 1 90 ? -5.679 2.263 -11.938 1.00 88.94 90 GLN A CA 1
ATOM 699 C C . GLN A 1 90 ? -6.051 2.050 -10.464 1.00 88.94 90 GLN A C 1
ATOM 701 O O . GLN A 1 90 ? -6.572 0.993 -10.113 1.00 88.94 90 GLN A O 1
ATOM 706 N N . LEU A 1 91 ? -5.806 3.045 -9.606 1.00 90.88 91 LEU A N 1
ATOM 707 C CA . LEU A 1 91 ? -6.202 3.016 -8.196 1.00 90.88 91 LEU A CA 1
ATOM 708 C C . LEU A 1 91 ? -7.719 3.126 -8.029 1.00 90.88 91 LEU A C 1
ATOM 710 O O . LEU A 1 91 ? -8.305 2.384 -7.241 1.00 90.88 91 LEU A O 1
ATOM 714 N N . MET A 1 92 ? -8.356 3.999 -8.811 1.00 91.88 92 MET A N 1
ATOM 715 C CA . MET A 1 92 ? -9.810 4.151 -8.855 1.00 91.88 92 MET A CA 1
ATOM 716 C C . MET A 1 92 ? -10.501 2.904 -9.419 1.00 91.88 92 MET A C 1
ATOM 718 O O . MET A 1 92 ? -11.544 2.511 -8.907 1.00 91.88 92 MET A O 1
ATOM 722 N N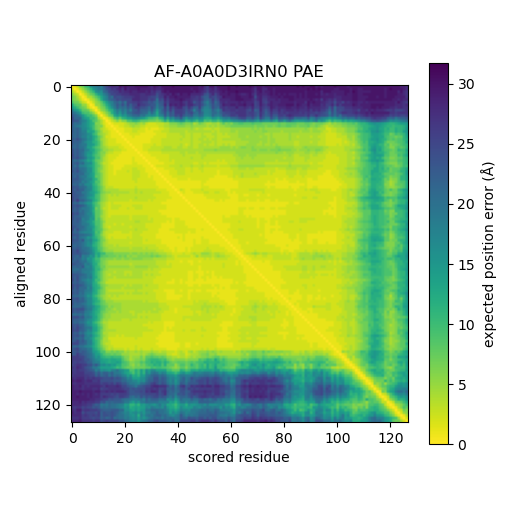 . GLU A 1 93 ? -9.917 2.234 -10.422 1.00 95.19 93 GLU A N 1
ATOM 723 C CA . GLU A 1 93 ? -10.460 0.982 -10.984 1.00 95.19 93 GLU A CA 1
ATOM 724 C C . GLU A 1 93 ? -10.614 -0.108 -9.915 1.00 95.19 93 GLU A C 1
ATOM 726 O O . GLU A 1 93 ? -11.553 -0.905 -9.954 1.00 95.19 93 GLU A O 1
ATOM 731 N N . VAL A 1 94 ? -9.694 -0.144 -8.949 1.00 96.19 94 VAL A N 1
ATOM 732 C CA . VAL A 1 94 ? -9.736 -1.106 -7.848 1.00 96.19 94 VAL A CA 1
ATOM 733 C C . VAL A 1 94 ? -10.347 -0.538 -6.574 1.00 96.19 94 VAL A C 1
ATOM 735 O O . VAL A 1 94 ? -10.318 -1.240 -5.566 1.00 96.19 94 VAL A O 1
ATOM 738 N N . ASP A 1 95 ? -10.923 0.666 -6.608 1.00 95.75 95 ASP A N 1
ATOM 739 C CA . ASP A 1 95 ? -11.549 1.327 -5.455 1.00 95.75 95 ASP A CA 1
ATOM 740 C C . ASP A 1 95 ? -10.634 1.281 -4.215 1.00 95.75 95 ASP A C 1
ATOM 742 O O . ASP A 1 95 ? -11.000 0.762 -3.162 1.00 95.75 95 ASP A O 1
ATOM 746 N N . ALA A 1 96 ? -9.368 1.679 -4.387 1.00 95.50 96 ALA A N 1
ATOM 747 C CA . ALA A 1 96 ? -8.371 1.605 -3.322 1.00 95.50 96 ALA A CA 1
ATOM 748 C C . ALA A 1 96 ? -8.732 2.541 -2.155 1.00 95.50 96 ALA A C 1
ATOM 750 O O . ALA A 1 96 ? -8.960 3.731 -2.365 1.00 95.50 96 ALA A O 1
ATOM 751 N N . ASP A 1 97 ? -8.716 2.026 -0.923 1.00 94.81 97 ASP A N 1
ATOM 752 C CA . ASP A 1 97 ? -9.031 2.802 0.290 1.00 94.81 97 ASP A CA 1
ATOM 753 C C . ASP A 1 97 ? -7.799 3.126 1.148 1.00 94.81 97 ASP A C 1
ATOM 755 O O . ASP A 1 97 ? -7.861 3.957 2.058 1.00 94.81 97 ASP A O 1
ATOM 759 N N . PHE A 1 98 ? -6.663 2.495 0.851 1.00 94.31 98 PHE A N 1
ATOM 760 C CA . PHE A 1 98 ? -5.416 2.710 1.564 1.00 94.31 98 PHE A CA 1
ATOM 761 C C . PHE A 1 98 ? -4.219 2.442 0.660 1.00 94.31 98 PHE A C 1
ATOM 763 O O . PHE A 1 98 ? -4.061 1.343 0.137 1.00 94.31 98 PHE A O 1
ATOM 770 N N . ILE A 1 99 ? -3.357 3.440 0.475 1.00 93.06 99 ILE A N 1
ATOM 771 C CA . ILE A 1 99 ? -2.208 3.335 -0.427 1.00 93.06 99 ILE A CA 1
ATOM 772 C C . ILE A 1 99 ? -0.918 3.452 0.383 1.00 93.06 99 ILE A C 1
ATOM 774 O O . ILE A 1 99 ? -0.713 4.421 1.113 1.00 93.06 99 ILE A O 1
ATOM 778 N N . LEU A 1 100 ? -0.046 2.454 0.251 1.00 91.50 100 LEU A N 1
ATOM 779 C CA . LEU A 1 100 ? 1.204 2.341 1.001 1.00 91.50 100 LEU A CA 1
ATOM 780 C C . LEU A 1 100 ? 2.417 2.576 0.102 1.00 91.50 100 LEU A C 1
ATOM 782 O O . LEU A 1 100 ? 2.652 1.831 -0.854 1.00 91.50 100 LEU A O 1
ATOM 786 N N . PHE A 1 101 ? 3.232 3.553 0.494 1.00 86.19 101 PHE A N 1
ATOM 787 C CA . PHE A 1 101 ? 4.514 3.900 -0.116 1.00 86.19 101 PHE A CA 1
ATOM 788 C C . PHE A 1 101 ? 5.618 3.954 0.939 1.00 86.19 101 PHE A C 1
ATOM 790 O O . PHE A 1 101 ? 5.357 4.211 2.112 1.00 86.19 101 PHE A O 1
ATOM 797 N N . ILE A 1 102 ? 6.867 3.772 0.508 1.00 82.25 102 ILE A N 1
ATOM 798 C CA . ILE A 1 102 ? 8.043 3.959 1.375 1.00 82.25 102 ILE A CA 1
ATOM 799 C C . ILE A 1 102 ? 8.415 5.446 1.505 1.00 82.25 102 ILE A C 1
ATOM 801 O O . ILE A 1 102 ? 8.840 5.887 2.571 1.00 82.25 102 ILE A O 1
ATOM 805 N N . TYR A 1 103 ? 8.252 6.229 0.432 1.00 76.06 103 TYR A N 1
ATOM 806 C CA . TYR A 1 103 ? 8.690 7.625 0.374 1.00 76.06 103 TYR A CA 1
ATOM 807 C C . TYR A 1 103 ? 7.512 8.578 0.181 1.00 76.06 103 TYR A C 1
ATOM 809 O O . TYR A 1 103 ? 6.786 8.474 -0.809 1.00 76.06 103 TYR A O 1
ATOM 817 N N . GLY A 1 104 ? 7.385 9.564 1.075 1.00 69.44 104 GLY A N 1
ATOM 818 C CA . GLY A 1 104 ? 6.364 10.615 0.975 1.00 69.44 104 GLY A CA 1
ATOM 819 C C . GLY A 1 104 ? 6.448 11.434 -0.318 1.00 69.44 104 GLY A C 1
ATOM 820 O O . GLY A 1 104 ? 5.422 11.862 -0.825 1.00 69.44 104 GLY A O 1
ATOM 821 N N . SER A 1 105 ? 7.634 11.547 -0.929 1.00 65.88 105 SER A N 1
ATOM 822 C CA . SER A 1 105 ? 7.841 12.219 -2.225 1.00 65.88 105 SER A CA 1
ATOM 823 C C . SER A 1 105 ? 7.173 11.526 -3.418 1.00 65.88 105 SER A C 1
ATOM 825 O O . SER A 1 105 ? 7.301 11.996 -4.546 1.00 65.88 105 SER A O 1
ATOM 827 N N . THR A 1 106 ? 6.537 10.374 -3.199 1.00 64.19 106 THR A N 1
ATOM 828 C CA . THR A 1 106 ? 5.734 9.695 -4.221 1.00 64.19 106 THR A CA 1
ATOM 829 C C . THR A 1 106 ? 4.323 10.272 -4.310 1.00 64.19 106 THR A C 1
ATOM 831 O O . THR A 1 106 ? 3.667 10.087 -5.331 1.00 64.19 106 THR A O 1
ATOM 834 N N . PHE A 1 107 ? 3.866 10.992 -3.281 1.00 69.38 107 PHE A N 1
ATOM 835 C CA . PHE A 1 107 ? 2.652 11.792 -3.368 1.00 69.38 107 PHE A CA 1
ATOM 836 C C . PHE A 1 107 ? 2.967 13.144 -4.011 1.00 69.38 107 PHE A C 1
ATOM 838 O O . PHE A 1 107 ? 4.024 13.729 -3.767 1.00 69.38 107 PHE A O 1
ATOM 845 N N . SER A 1 108 ? 2.064 13.607 -4.870 1.00 62.25 108 SER A N 1
ATOM 846 C CA . SER A 1 108 ? 2.141 14.911 -5.525 1.00 62.25 108 SER A CA 1
ATOM 847 C C . SER A 1 108 ? 0.989 15.776 -5.041 1.00 62.25 108 SER A C 1
ATOM 849 O O . SER A 1 108 ? -0.151 15.320 -5.034 1.00 62.25 108 SER A O 1
ATOM 851 N N . GLU A 1 109 ? 1.284 17.026 -4.688 1.00 57.31 109 GLU A N 1
ATOM 852 C CA . GLU A 1 109 ? 0.255 18.036 -4.414 1.00 57.31 109 GLU A CA 1
ATOM 853 C C . GLU A 1 109 ? -0.519 18.378 -5.704 1.00 57.31 109 GLU A C 1
ATOM 855 O O . GLU A 1 109 ? -1.710 18.649 -5.683 1.00 57.31 109 GLU A O 1
ATOM 860 N N . GLU A 1 110 ? 0.115 18.309 -6.877 1.00 55.47 110 GLU A N 1
ATOM 861 C CA . GLU A 1 110 ? -0.546 18.641 -8.144 1.00 55.47 110 GLU A CA 1
ATOM 862 C C . GLU A 1 110 ? -0.874 17.397 -8.974 1.00 55.47 110 GLU A C 1
ATOM 864 O O . GLU A 1 110 ? -0.032 16.504 -9.142 1.00 55.47 110 GLU A O 1
ATOM 869 N N . ALA A 1 111 ? -2.072 17.387 -9.574 1.00 55.78 111 ALA A N 1
ATOM 870 C CA . ALA A 1 111 ? -2.425 16.456 -10.639 1.00 55.78 111 ALA A CA 1
ATOM 871 C C . ALA A 1 111 ? -1.457 16.603 -11.808 1.00 55.78 111 ALA A C 1
ATOM 873 O O . ALA A 1 111 ? -1.147 17.711 -12.253 1.00 55.78 111 ALA A O 1
ATOM 874 N N . CYS A 1 112 ? -0.941 15.478 -12.294 1.00 54.72 112 CYS A N 1
ATOM 875 C CA . CYS A 1 112 ? 0.207 15.549 -13.170 1.00 54.72 112 CYS A CA 1
ATOM 876 C C . CYS A 1 112 ? -0.145 16.137 -14.545 1.00 54.72 112 CYS A C 1
ATOM 878 O O . CYS A 1 112 ? -0.979 15.570 -15.258 1.00 54.72 112 CYS A O 1
ATOM 880 N N . PRO A 1 113 ? 0.503 17.236 -14.971 1.00 52.50 113 PRO A N 1
ATOM 881 C CA . PRO A 1 113 ? 0.325 17.743 -16.320 1.00 52.50 113 PRO A CA 1
ATOM 882 C C . PRO A 1 113 ? 0.896 16.736 -17.323 1.00 52.50 113 PRO A C 1
ATOM 884 O O . PRO A 1 113 ? 1.929 16.111 -17.076 1.00 52.50 113 PRO A O 1
ATOM 887 N N . SER A 1 114 ? 0.266 16.632 -18.495 1.00 52.56 114 SER A N 1
ATOM 888 C CA . SER A 1 114 ? 0.590 15.668 -19.562 1.00 52.56 114 SER A CA 1
ATOM 889 C C . SER A 1 114 ? 2.036 15.720 -20.094 1.00 52.56 114 SER A C 1
ATOM 891 O O . SER A 1 114 ? 2.397 14.934 -20.965 1.00 52.56 114 SER A O 1
ATOM 893 N N . SER A 1 115 ? 2.861 16.655 -19.614 1.00 48.06 115 SER A N 1
ATOM 894 C CA . SER A 1 115 ? 4.226 16.935 -20.062 1.00 48.06 115 SER A CA 1
ATOM 895 C C . SER A 1 115 ? 5.339 16.469 -19.111 1.00 48.06 115 SER A C 1
ATOM 897 O O . SER A 1 115 ? 6.509 16.599 -19.474 1.00 48.06 115 SER A O 1
ATOM 899 N N . ARG A 1 116 ? 5.040 15.926 -17.918 1.00 48.28 116 ARG A N 1
ATOM 900 C CA . ARG A 1 116 ? 6.074 15.388 -17.008 1.00 48.28 116 ARG A CA 1
ATOM 901 C C . ARG A 1 116 ? 6.119 13.861 -17.021 1.00 48.28 116 ARG A C 1
ATOM 903 O O . ARG A 1 116 ? 5.102 13.188 -16.949 1.00 48.28 116 ARG A O 1
ATOM 910 N N . SER A 1 117 ? 7.337 13.321 -17.038 1.00 47.50 117 SER A N 1
ATOM 911 C CA . SER A 1 117 ? 7.638 11.881 -16.998 1.00 47.50 117 SER A CA 1
ATOM 912 C C . SER A 1 117 ? 7.668 11.278 -15.587 1.00 47.50 117 SER A C 1
ATOM 914 O O . SER A 1 117 ? 7.889 10.077 -15.439 1.00 47.50 117 SER A O 1
ATOM 916 N N . LYS A 1 118 ? 7.470 12.092 -14.542 1.00 48.28 118 LYS A N 1
ATOM 917 C CA . LYS A 1 118 ? 7.377 11.652 -13.145 1.00 48.28 118 LYS A CA 1
ATOM 918 C C . LYS A 1 118 ? 6.203 12.356 -12.478 1.00 48.28 118 LYS A C 1
ATOM 920 O O . LYS A 1 118 ? 6.284 13.541 -12.165 1.00 48.28 118 LYS A O 1
ATOM 925 N N . CYS A 1 119 ? 5.132 11.602 -12.308 1.00 56.44 119 CYS A N 1
ATOM 926 C CA . CYS A 1 119 ? 3.884 12.009 -11.690 1.00 56.44 119 CYS A CA 1
ATOM 927 C C . CYS A 1 119 ? 3.732 11.212 -10.398 1.00 56.44 119 CYS A C 1
ATOM 929 O O . CYS A 1 119 ? 3.804 9.985 -10.452 1.00 56.44 119 CYS A O 1
ATOM 931 N N . GLY A 1 120 ? 3.599 11.887 -9.257 1.00 55.84 120 GLY A N 1
ATOM 932 C CA . GLY A 1 120 ? 3.211 11.225 -8.012 1.00 55.84 120 GLY A CA 1
ATOM 933 C C . GLY A 1 120 ? 1.717 10.895 -8.002 1.00 55.84 120 GLY A C 1
ATOM 934 O O . GLY A 1 120 ? 0.976 11.415 -8.835 1.00 55.84 120 GLY A O 1
ATOM 935 N N . VAL A 1 121 ? 1.281 10.052 -7.064 1.00 60.88 121 VAL A N 1
ATOM 936 C CA . VAL A 1 121 ? -0.153 9.848 -6.791 1.00 60.88 121 VAL A CA 1
ATOM 937 C C . VAL A 1 121 ? -0.701 11.111 -6.135 1.00 60.88 121 VAL A C 1
ATOM 939 O O . VAL A 1 121 ? -0.091 11.621 -5.192 1.00 60.88 121 VAL A O 1
ATOM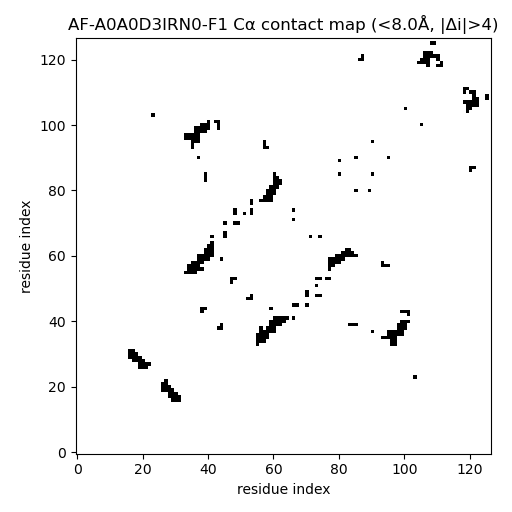 942 N N . VAL A 1 122 ? -1.818 11.628 -6.643 1.00 57.53 122 VAL A N 1
ATOM 943 C CA . VAL A 1 122 ? -2.454 12.830 -6.087 1.00 57.53 122 VAL A CA 1
ATOM 944 C C . VAL A 1 122 ? -3.197 12.440 -4.820 1.00 57.53 122 VAL A C 1
ATOM 946 O O . VAL A 1 122 ? -3.985 11.493 -4.820 1.00 57.53 122 VAL A O 1
ATOM 949 N N . ASP A 1 123 ? -2.935 13.140 -3.721 1.00 51.94 123 ASP A N 1
ATOM 950 C CA . ASP A 1 123 ? -3.714 12.928 -2.508 1.00 51.94 123 ASP A CA 1
ATOM 951 C C . ASP A 1 123 ? -5.096 13.601 -2.606 1.00 51.94 123 ASP A C 1
ATOM 953 O O . ASP A 1 123 ? -5.299 14.597 -3.299 1.00 51.94 123 ASP A O 1
ATOM 957 N N . ASN A 1 124 ? -6.080 13.061 -1.887 1.00 46.72 124 ASN A N 1
AT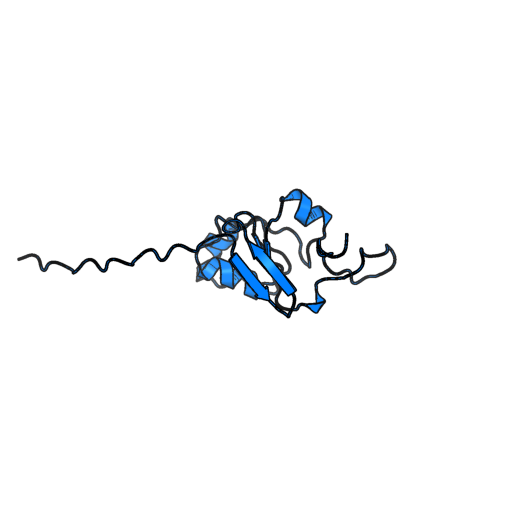OM 958 C CA . ASN A 1 124 ? -7.425 13.644 -1.830 1.00 46.72 124 ASN A CA 1
ATOM 959 C C . ASN A 1 124 ? -7.495 14.904 -0.941 1.00 46.72 124 ASN A C 1
ATOM 961 O O . ASN A 1 124 ? -8.580 15.380 -0.627 1.00 46.72 124 ASN A O 1
ATOM 965 N N . ASN A 1 125 ? -6.351 15.395 -0.459 1.00 42.28 125 ASN A N 1
ATOM 966 C CA . ASN A 1 125 ? -6.252 16.608 0.344 1.00 42.28 125 ASN A CA 1
ATOM 967 C C . ASN A 1 125 ? -5.917 17.832 -0.527 1.00 42.28 125 ASN A C 1
ATOM 969 O O . ASN A 1 125 ? -5.903 18.952 -0.016 1.00 42.28 125 ASN A O 1
ATOM 973 N N . THR A 1 126 ? -5.659 17.605 -1.821 1.00 36.19 126 THR A N 1
ATOM 974 C CA . THR A 1 126 ? -5.309 18.636 -2.803 1.00 36.19 126 THR A CA 1
ATOM 975 C C . THR A 1 126 ? -6.317 18.753 -3.964 1.00 36.19 126 THR A C 1
ATOM 977 O O . THR A 1 126 ? -6.093 19.513 -4.907 1.00 36.19 126 THR A O 1
ATOM 980 N N . LEU A 1 127 ? -7.452 18.042 -3.881 1.00 35.41 127 LEU A N 1
ATOM 981 C CA . LEU A 1 127 ? -8.656 18.244 -4.708 1.00 35.41 127 LEU A CA 1
ATOM 982 C C . LEU A 1 127 ? -9.681 19.121 -3.974 1.00 35.41 127 LEU A C 1
ATOM 984 O O . LEU A 1 127 ? -10.412 19.861 -4.672 1.00 35.41 127 LEU A O 1
#

pLDDT: mean 82.36, std 18.54, range [35.41, 98.38]

Nearest PDB structures (foldseek):
  4n01-assembly2_B  TM=8.607E-01  e=2.995E-08  Veillonella parvula DSM 2008
  4mlz-assembly2_B  TM=8.847E-01  e=1.134E-07  Jonesia denitrificans DSM 20603
  5cr9-assembly1_A  TM=7.827E-01  e=1.317E-04  Saccharomonospora viridis DSM 43017
  5mbt-assembly3_C  TM=7.234E-01  e=4.933E-02  Campylobacter jejuni
  5mbu-assembly2_B  TM=7.401E-01  e=6.024E-02  Campylobacter jejuni